Protein AF-A0A7X7E479-F1 (afdb_monomer_lite)

Structure (mmCIF, N/CA/C/O backbone):
data_AF-A0A7X7E479-F1
#
_entry.id   AF-A0A7X7E479-F1
#
loop_
_atom_site.group_PDB
_atom_site.id
_atom_site.type_symbol
_atom_site.label_atom_id
_atom_site.label_alt_id
_atom_site.label_comp_id
_atom_site.label_asym_id
_atom_site.label_entity_id
_atom_site.label_seq_id
_atom_site.pdbx_PDB_ins_code
_atom_site.Cartn_x
_atom_site.Cartn_y
_atom_site.Cartn_z
_atom_site.occupancy
_atom_site.B_iso_or_equiv
_atom_site.auth_seq_id
_atom_site.auth_comp_id
_atom_site.auth_asym_id
_atom_site.auth_atom_id
_atom_site.pdbx_PDB_model_num
ATOM 1 N N . MET A 1 1 ? 10.229 -23.971 -15.041 1.00 45.34 1 MET A N 1
ATOM 2 C CA . MET A 1 1 ? 11.076 -22.925 -14.431 1.00 45.34 1 MET A CA 1
ATOM 3 C C . MET A 1 1 ? 11.369 -23.358 -13.009 1.00 45.34 1 MET A C 1
ATOM 5 O O . MET A 1 1 ? 10.432 -23.577 -12.255 1.00 45.34 1 MET A O 1
ATOM 9 N N . THR A 1 2 ? 12.639 -23.613 -12.709 1.00 46.28 2 THR A N 1
ATOM 10 C CA . THR A 1 2 ? 13.134 -24.001 -11.382 1.00 46.28 2 THR A CA 1
ATOM 11 C C . THR A 1 2 ? 12.864 -22.882 -10.370 1.00 46.28 2 THR A C 1
ATOM 13 O O . THR A 1 2 ? 12.710 -21.726 -10.761 1.00 46.28 2 THR A O 1
ATOM 16 N N . ASN A 1 3 ? 12.774 -23.225 -9.081 1.00 44.91 3 ASN A N 1
ATOM 17 C CA . ASN A 1 3 ? 12.607 -22.303 -7.949 1.00 44.91 3 ASN A CA 1
ATOM 18 C C . ASN A 1 3 ? 13.820 -21.358 -7.793 1.00 44.91 3 ASN A C 1
ATOM 20 O O . ASN A 1 3 ? 14.527 -21.412 -6.790 1.00 44.91 3 ASN A O 1
ATOM 24 N N . ALA A 1 4 ? 14.093 -20.502 -8.777 1.00 57.81 4 ALA A N 1
ATOM 25 C CA . ALA A 1 4 ? 15.003 -19.386 -8.591 1.00 57.81 4 ALA A CA 1
ATOM 26 C C . ALA A 1 4 ? 14.374 -18.465 -7.539 1.00 57.81 4 ALA A C 1
ATOM 28 O O . ALA A 1 4 ? 13.255 -17.973 -7.724 1.00 57.81 4 ALA A O 1
ATOM 29 N N . GLN A 1 5 ? 15.064 -18.280 -6.413 1.00 67.81 5 GLN A N 1
ATOM 30 C CA . GLN A 1 5 ? 14.686 -17.287 -5.417 1.00 67.81 5 GLN A CA 1
ATOM 31 C C . GLN A 1 5 ? 14.570 -15.935 -6.125 1.00 67.81 5 GLN A C 1
ATOM 33 O O . GLN A 1 5 ? 15.536 -15.417 -6.678 1.00 67.81 5 GLN A O 1
ATOM 38 N N . ARG A 1 6 ? 13.358 -15.384 -6.158 1.00 82.00 6 ARG A N 1
ATOM 39 C CA . ARG A 1 6 ? 13.122 -14.029 -6.647 1.00 82.00 6 ARG A CA 1
ATOM 40 C C . ARG A 1 6 ? 13.471 -13.068 -5.524 1.00 82.00 6 ARG A C 1
ATOM 42 O O . ARG A 1 6 ? 12.837 -13.123 -4.472 1.00 82.00 6 ARG A O 1
ATOM 49 N N . PHE A 1 7 ? 14.444 -12.196 -5.753 1.00 93.19 7 PHE A N 1
ATOM 50 C CA . PHE A 1 7 ? 14.692 -11.080 -4.851 1.00 93.19 7 PHE A CA 1
ATOM 51 C C . PHE A 1 7 ? 13.705 -9.942 -5.132 1.00 93.19 7 PHE A C 1
ATOM 53 O O . PHE A 1 7 ? 13.112 -9.847 -6.213 1.00 93.19 7 PHE A O 1
ATOM 60 N N . GLY A 1 8 ? 13.523 -9.086 -4.139 1.00 94.62 8 GLY A N 1
ATOM 61 C CA . GLY A 1 8 ? 12.787 -7.844 -4.273 1.00 94.62 8 GLY A CA 1
ATOM 62 C C . GLY A 1 8 ? 13.303 -6.825 -3.278 1.00 94.62 8 GLY A C 1
ATOM 63 O O . GLY A 1 8 ? 14.003 -7.184 -2.331 1.00 94.62 8 GLY A O 1
ATOM 64 N N . PHE A 1 9 ? 12.974 -5.561 -3.503 1.00 95.81 9 PHE A N 1
ATOM 65 C CA . PHE A 1 9 ? 13.452 -4.479 -2.655 1.00 95.81 9 PHE A CA 1
ATOM 66 C C . PHE A 1 9 ? 12.433 -3.347 -2.541 1.00 95.81 9 PHE A C 1
ATOM 68 O O . PHE A 1 9 ? 11.458 -3.257 -3.293 1.00 95.81 9 PHE A O 1
ATOM 75 N N . PHE A 1 10 ? 12.698 -2.482 -1.570 1.00 95.00 10 PHE A N 1
ATOM 76 C CA . PHE A 1 10 ? 12.153 -1.140 -1.469 1.00 95.00 10 PHE A CA 1
ATOM 77 C C . PHE A 1 10 ? 13.325 -0.153 -1.532 1.00 95.00 10 PHE A C 1
ATOM 79 O O . PHE A 1 10 ? 14.360 -0.391 -0.913 1.00 95.00 10 PHE A O 1
ATOM 86 N N . SER A 1 11 ? 13.157 0.952 -2.255 1.00 93.81 11 SER A N 1
ATOM 87 C CA . SER A 1 11 ? 14.077 2.093 -2.232 1.00 93.81 11 SER A CA 1
ATOM 88 C C . SER A 1 11 ? 13.246 3.368 -2.189 1.00 93.81 11 SER A C 1
ATOM 90 O O . SER A 1 11 ? 12.348 3.559 -3.008 1.00 93.81 11 SER A O 1
ATOM 92 N N . SER A 1 12 ? 13.543 4.267 -1.251 1.00 92.81 12 SER A N 1
ATOM 93 C CA . SER A 1 12 ? 12.830 5.546 -1.131 1.00 92.81 12 SER A CA 1
ATOM 94 C C . SER A 1 12 ? 13.057 6.468 -2.335 1.00 92.81 12 SER A C 1
ATOM 96 O O . SER A 1 12 ? 12.262 7.376 -2.573 1.00 92.81 12 SER A O 1
ATOM 98 N N . LYS A 1 13 ? 14.098 6.219 -3.147 1.00 92.94 13 LYS A N 1
ATOM 99 C CA . LYS A 1 13 ? 14.332 6.942 -4.408 1.00 92.94 13 LYS A CA 1
ATOM 100 C C . LYS A 1 13 ? 13.180 6.762 -5.400 1.00 92.94 13 LYS A C 1
ATOM 102 O O . LYS A 1 13 ? 12.864 7.697 -6.133 1.00 92.94 13 LYS A O 1
ATOM 107 N N . LEU A 1 14 ? 12.502 5.610 -5.353 1.00 93.94 14 LEU A N 1
ATOM 108 C CA . LEU A 1 14 ? 11.370 5.279 -6.224 1.00 93.94 14 LEU A CA 1
ATOM 109 C C . LEU A 1 14 ? 10.202 6.270 -6.098 1.00 93.94 14 LEU A C 1
ATOM 111 O O . LEU A 1 14 ? 9.423 6.412 -7.036 1.00 93.94 14 LEU A O 1
ATOM 115 N N . TRP A 1 15 ? 10.083 6.984 -4.974 1.00 91.94 15 TRP A N 1
ATOM 116 C CA . TRP A 1 15 ? 9.048 8.006 -4.784 1.00 91.94 15 TRP A CA 1
ATOM 117 C C . TRP A 1 15 ? 9.323 9.319 -5.523 1.00 91.94 15 TRP A C 1
ATOM 119 O O . TRP A 1 15 ? 8.399 10.101 -5.721 1.00 91.94 15 TRP A O 1
ATOM 129 N N . LYS A 1 16 ? 10.570 9.583 -5.938 1.00 90.25 16 LYS A N 1
ATOM 130 C CA . LYS A 1 16 ? 10.935 10.824 -6.643 1.00 90.25 16 LYS A CA 1
ATOM 131 C C . LYS A 1 16 ? 10.685 10.713 -8.143 1.00 90.25 16 LYS A C 1
ATOM 133 O O . LYS A 1 16 ? 10.013 11.557 -8.724 1.00 90.25 16 LYS A O 1
ATOM 138 N N . ASN A 1 17 ? 11.248 9.678 -8.762 1.00 93.25 17 ASN A N 1
ATOM 139 C CA . ASN A 1 17 ? 11.070 9.378 -10.177 1.00 93.25 17 ASN A CA 1
ATOM 140 C C . ASN A 1 17 ? 11.137 7.864 -10.373 1.00 93.25 17 ASN A C 1
ATOM 142 O O . ASN A 1 17 ? 12.220 7.293 -10.475 1.00 93.25 17 ASN A O 1
ATOM 146 N N . TYR A 1 18 ? 9.969 7.225 -10.384 1.00 96.38 18 TYR A N 1
ATOM 147 C CA . TYR A 1 18 ? 9.872 5.773 -10.306 1.00 96.38 18 TYR A CA 1
ATOM 148 C C . TYR A 1 18 ? 10.664 5.050 -11.396 1.00 96.38 18 TYR A C 1
ATOM 150 O O . TYR A 1 18 ? 11.470 4.181 -11.084 1.00 96.38 18 TYR A O 1
ATOM 158 N N . GLU A 1 19 ? 10.449 5.410 -12.662 1.00 96.56 19 GLU A N 1
ATOM 159 C CA . GLU A 1 19 ? 11.018 4.673 -13.794 1.00 96.56 19 GLU A CA 1
ATOM 160 C C . GLU A 1 19 ? 12.539 4.840 -13.866 1.00 96.56 19 GLU A C 1
ATOM 162 O O . GLU A 1 19 ? 13.264 3.858 -14.010 1.00 96.56 19 GLU A O 1
ATOM 167 N N . VAL A 1 20 ? 13.026 6.077 -13.699 1.00 97.25 20 VAL A N 1
ATOM 168 C CA . VAL A 1 20 ? 14.465 6.377 -13.722 1.00 97.25 20 VAL A CA 1
ATOM 169 C C . VAL A 1 20 ? 15.165 5.718 -12.540 1.00 97.25 20 VAL A C 1
ATOM 171 O O . VAL A 1 20 ? 16.139 4.999 -12.733 1.00 97.25 20 VAL A O 1
ATOM 174 N N . SER A 1 21 ? 14.642 5.888 -11.323 1.00 97.50 21 SER A N 1
ATOM 175 C CA . SER A 1 21 ? 15.258 5.287 -10.141 1.00 97.50 21 SER A CA 1
ATOM 176 C C . SER A 1 21 ? 15.175 3.763 -10.153 1.00 97.50 21 SER A C 1
ATOM 178 O O . SER A 1 21 ? 16.101 3.116 -9.684 1.00 97.50 21 SER A O 1
ATOM 180 N N . LEU A 1 22 ? 14.118 3.159 -10.705 1.00 97.38 22 LEU A N 1
ATOM 181 C CA . LEU A 1 22 ? 14.066 1.706 -10.863 1.00 97.38 22 LEU A CA 1
ATOM 182 C C . LEU A 1 22 ? 15.147 1.213 -11.832 1.00 97.38 22 LEU A C 1
ATOM 184 O O . LEU A 1 22 ? 15.801 0.218 -11.535 1.00 97.38 22 LEU A O 1
ATOM 188 N N . ALA A 1 23 ? 15.355 1.903 -12.956 1.00 97.19 23 ALA A N 1
ATOM 189 C CA . ALA A 1 23 ? 16.412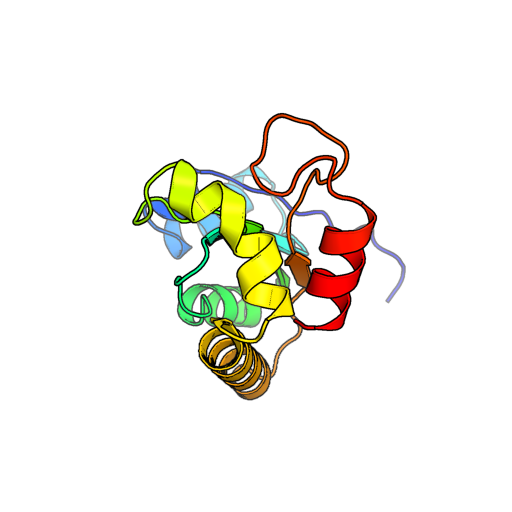 1.558 -13.903 1.00 97.19 23 ALA A CA 1
ATOM 190 C C . ALA A 1 23 ? 17.810 1.666 -13.268 1.00 97.19 23 ALA A C 1
ATOM 192 O O . ALA A 1 23 ? 18.615 0.751 -13.419 1.00 97.19 23 ALA A O 1
ATOM 193 N N . GLU A 1 24 ? 18.069 2.731 -12.505 1.00 97.12 24 GLU A N 1
ATOM 194 C CA . GLU A 1 24 ? 19.320 2.913 -11.755 1.00 97.12 24 GLU A CA 1
ATOM 195 C C . GLU A 1 24 ? 19.537 1.807 -10.712 1.00 97.12 24 GLU A C 1
ATOM 197 O O . GLU A 1 24 ? 20.629 1.258 -10.607 1.00 97.12 24 GLU A O 1
ATOM 202 N N . GLU A 1 25 ? 18.507 1.443 -9.942 1.00 96.50 25 GLU A N 1
ATOM 203 C CA . GLU A 1 25 ? 18.624 0.365 -8.951 1.00 96.50 25 GLU A CA 1
ATOM 204 C C . GLU A 1 25 ? 18.837 -1.001 -9.636 1.00 96.50 25 GLU A C 1
ATOM 206 O O . GLU A 1 25 ? 19.630 -1.806 -9.155 1.00 96.50 25 GLU A O 1
ATOM 211 N N . ILE A 1 26 ? 18.193 -1.266 -10.782 1.00 96.06 26 ILE A N 1
ATOM 212 C CA . ILE A 1 26 ? 18.430 -2.487 -11.575 1.00 96.06 26 ILE A CA 1
ATOM 213 C C . ILE A 1 26 ? 19.886 -2.566 -12.050 1.00 96.06 26 ILE A C 1
ATOM 215 O O . ILE A 1 26 ? 20.471 -3.648 -11.989 1.00 96.06 26 ILE A O 1
ATOM 219 N N . ASP A 1 27 ? 20.467 -1.448 -12.492 1.00 96.94 27 ASP A N 1
ATOM 220 C CA . ASP A 1 27 ? 21.877 -1.370 -12.891 1.00 96.94 27 ASP A CA 1
ATOM 221 C C . ASP A 1 27 ? 22.807 -1.682 -11.709 1.00 96.94 27 ASP A C 1
ATOM 223 O O . ASP A 1 27 ? 23.677 -2.545 -11.811 1.00 96.94 27 ASP A O 1
ATOM 227 N N . VAL A 1 28 ? 22.538 -1.089 -10.539 1.00 95.69 28 VAL A N 1
ATOM 228 C CA . VAL A 1 28 ? 23.292 -1.351 -9.299 1.00 95.69 28 VAL A CA 1
ATOM 229 C C . VAL A 1 28 ? 23.209 -2.819 -8.871 1.00 95.69 28 VAL A C 1
ATOM 231 O O . VAL A 1 28 ? 24.218 -3.400 -8.469 1.00 95.69 28 VAL A O 1
ATOM 234 N N . PHE A 1 29 ? 22.028 -3.440 -8.943 1.00 93.81 29 PHE A N 1
ATOM 235 C CA . PHE A 1 29 ? 21.861 -4.856 -8.599 1.00 93.81 29 PHE A CA 1
ATOM 236 C C . PHE A 1 29 ? 22.388 -5.810 -9.679 1.00 93.81 29 PHE A C 1
ATOM 238 O O . PHE A 1 29 ? 22.573 -6.996 -9.399 1.00 93.81 29 PHE A O 1
ATOM 245 N N . GLY A 1 30 ? 22.593 -5.332 -10.909 1.00 95.31 30 GLY A N 1
ATOM 246 C CA . GLY A 1 30 ? 22.972 -6.152 -12.060 1.00 95.31 30 GLY A CA 1
ATOM 247 C C . GLY A 1 30 ? 21.910 -7.183 -12.469 1.00 95.31 30 GLY A C 1
ATOM 248 O O . GLY A 1 30 ? 22.222 -8.139 -13.180 1.00 95.31 30 GLY A O 1
ATOM 249 N N . ALA A 1 31 ? 20.666 -7.036 -11.998 1.00 93.31 31 ALA A N 1
ATOM 250 C CA . ALA A 1 31 ? 19.576 -7.972 -12.256 1.00 93.31 31 ALA A CA 1
ATOM 251 C C . ALA A 1 31 ? 18.198 -7.313 -12.099 1.00 93.31 31 ALA A C 1
ATOM 253 O O . ALA A 1 31 ? 17.982 -6.462 -11.237 1.00 93.31 31 ALA A O 1
ATOM 254 N N . THR A 1 32 ? 17.223 -7.765 -12.892 1.00 95.50 32 THR A N 1
ATOM 255 C CA . THR A 1 32 ? 15.820 -7.365 -12.724 1.00 95.50 32 THR A CA 1
ATOM 256 C C . THR A 1 32 ? 15.209 -8.082 -11.510 1.00 95.50 32 THR A C 1
ATOM 258 O O . THR A 1 32 ? 15.242 -9.317 -11.461 1.00 95.50 32 THR A O 1
ATOM 261 N N . PRO A 1 33 ? 14.630 -7.357 -10.532 1.00 96.00 33 PRO A N 1
ATOM 262 C CA . PRO A 1 33 ? 13.997 -7.972 -9.369 1.00 96.00 33 PRO A CA 1
ATOM 263 C C . PRO A 1 33 ? 12.737 -8.744 -9.764 1.00 96.00 33 PRO A C 1
ATOM 265 O O . PRO A 1 33 ? 12.051 -8.416 -10.726 1.00 96.00 33 PRO A O 1
ATOM 268 N N . GLY A 1 34 ? 12.363 -9.745 -8.969 1.00 96.44 34 GLY A N 1
ATOM 269 C CA . GLY A 1 34 ? 11.057 -10.389 -9.125 1.00 96.44 34 GLY A CA 1
ATOM 270 C C . GLY A 1 34 ? 9.917 -9.576 -8.509 1.00 96.44 34 GLY A C 1
ATOM 271 O O . GLY A 1 34 ? 8.772 -9.707 -8.944 1.00 96.44 34 GLY A O 1
ATOM 272 N N . TYR A 1 35 ? 10.225 -8.752 -7.503 1.00 96.62 35 TYR A N 1
ATOM 273 C CA . TYR A 1 35 ? 9.247 -7.973 -6.747 1.00 96.62 35 TYR A CA 1
ATOM 274 C C . TYR A 1 35 ? 9.738 -6.552 -6.465 1.00 96.62 35 TYR A C 1
ATOM 276 O O . TYR A 1 35 ? 10.898 -6.361 -6.105 1.00 96.62 35 TYR A O 1
ATOM 284 N N . ILE A 1 36 ? 8.832 -5.578 -6.519 1.00 97.50 36 ILE A N 1
ATOM 285 C CA . ILE A 1 36 ? 9.052 -4.237 -5.963 1.00 97.50 36 ILE A CA 1
ATOM 286 C C . ILE A 1 36 ? 8.022 -3.972 -4.877 1.00 97.50 36 ILE A C 1
ATOM 288 O O . ILE A 1 36 ? 6.823 -4.157 -5.090 1.00 97.50 36 ILE A O 1
ATOM 292 N N . LEU A 1 37 ? 8.497 -3.530 -3.715 1.00 97.50 37 LEU A N 1
ATOM 293 C CA . LEU A 1 37 ? 7.645 -3.084 -2.623 1.00 97.50 37 LEU A CA 1
ATOM 294 C C . LEU A 1 37 ? 7.241 -1.629 -2.859 1.00 97.50 37 LEU A C 1
ATOM 296 O O . LEU A 1 37 ? 8.088 -0.753 -3.019 1.00 97.50 37 LEU A O 1
ATOM 300 N N . TRP A 1 38 ? 5.938 -1.375 -2.831 1.00 97.56 38 TRP A N 1
ATOM 301 C CA . TRP A 1 38 ? 5.353 -0.042 -2.897 1.00 97.56 38 TRP A CA 1
ATOM 302 C C . TRP A 1 38 ? 4.506 0.196 -1.653 1.00 97.56 38 TRP A C 1
ATOM 304 O O . TRP A 1 38 ? 3.745 -0.689 -1.266 1.00 97.56 38 TRP A O 1
ATOM 314 N N . TYR A 1 39 ? 4.647 1.356 -1.021 1.00 96.50 39 TYR A N 1
ATOM 315 C CA . TYR A 1 39 ? 3.870 1.735 0.158 1.00 96.50 39 TYR A CA 1
ATOM 316 C C . TYR A 1 39 ? 2.801 2.740 -0.240 1.00 96.50 39 TYR A C 1
ATOM 318 O O . TYR A 1 39 ? 3.066 3.646 -1.029 1.00 96.50 39 TYR A O 1
ATOM 326 N N . LEU A 1 40 ? 1.610 2.548 0.307 1.00 95.88 40 LEU A N 1
ATOM 327 C CA . LEU A 1 40 ? 0.483 3.455 0.175 1.00 95.88 40 LEU A CA 1
ATOM 328 C C . LEU A 1 40 ? -0.296 3.477 1.487 1.00 95.88 40 LEU A C 1
ATOM 330 O O . LEU A 1 40 ? -0.175 2.557 2.298 1.00 95.88 40 LEU A O 1
ATOM 334 N N . GLN A 1 41 ? -1.081 4.521 1.683 1.00 97.00 41 GLN A N 1
ATOM 335 C CA . GLN A 1 41 ? -1.896 4.746 2.874 1.00 97.00 41 GLN A CA 1
ATOM 336 C C . GLN A 1 41 ? -3.388 4.607 2.570 1.00 97.00 41 GLN A C 1
ATOM 338 O O . GLN A 1 41 ? -3.800 4.533 1.408 1.00 97.00 41 GLN A O 1
ATOM 343 N N . MET A 1 42 ? -4.230 4.558 3.605 1.00 96.50 42 MET A N 1
ATOM 344 C CA . MET A 1 42 ? -5.679 4.575 3.392 1.00 96.50 42 MET A CA 1
ATOM 345 C C . MET A 1 42 ? -6.096 5.848 2.651 1.00 96.50 42 MET A C 1
ATOM 347 O O . MET A 1 42 ? -5.694 6.959 3.005 1.00 96.50 42 MET A O 1
ATOM 351 N N . GLY A 1 43 ? -6.917 5.663 1.618 1.00 95.19 43 GLY A N 1
ATOM 352 C CA . GLY A 1 43 ? -7.347 6.727 0.711 1.00 95.19 43 GLY A CA 1
ATOM 353 C C . GLY A 1 43 ? -6.504 6.861 -0.561 1.00 95.19 43 GLY A C 1
ATOM 354 O O . GLY A 1 43 ? -6.998 7.444 -1.523 1.00 95.19 43 GLY A O 1
ATOM 355 N N . ASP A 1 44 ? -5.302 6.278 -0.623 1.00 96.75 44 ASP A N 1
ATOM 356 C CA . ASP A 1 44 ? -4.511 6.265 -1.858 1.00 96.75 44 ASP A CA 1
ATOM 357 C C . ASP A 1 44 ? -5.122 5.321 -2.897 1.00 96.75 44 ASP A C 1
ATOM 359 O O . ASP A 1 44 ? -5.486 4.179 -2.599 1.00 96.75 44 ASP A O 1
ATOM 363 N N . ASP A 1 45 ? -5.170 5.772 -4.147 1.00 96.00 45 ASP A N 1
ATOM 364 C CA . ASP A 1 45 ? -5.616 4.946 -5.264 1.00 96.00 45 ASP A CA 1
ATOM 365 C C . ASP A 1 45 ? -4.669 3.767 -5.534 1.00 96.00 45 ASP A C 1
ATOM 367 O O . ASP A 1 45 ? -3.478 3.793 -5.210 1.00 96.00 45 ASP A O 1
ATOM 371 N N . PHE A 1 46 ? -5.190 2.732 -6.204 1.00 97.69 46 PHE A N 1
ATOM 372 C CA . PHE A 1 46 ? -4.354 1.651 -6.716 1.00 97.69 46 PHE A CA 1
ATOM 373 C C . PHE A 1 46 ? -3.203 2.237 -7.557 1.00 97.69 46 PHE A C 1
ATOM 375 O O . PHE A 1 46 ? -3.469 3.057 -8.447 1.00 97.69 46 PHE A O 1
ATOM 382 N N . PRO A 1 47 ? -1.936 1.829 -7.335 1.00 97.25 47 PRO A N 1
ATOM 383 C CA . PRO A 1 47 ? -0.771 2.445 -7.969 1.00 97.25 47 PRO A CA 1
ATOM 384 C C . PRO A 1 47 ? -0.623 1.972 -9.427 1.00 97.25 47 PRO A C 1
ATOM 386 O O . PRO A 1 47 ? 0.330 1.282 -9.788 1.00 97.25 47 PRO A O 1
ATOM 389 N N . LEU A 1 48 ? -1.587 2.335 -10.280 1.00 97.00 48 LEU A N 1
ATOM 390 C CA . LEU A 1 48 ? -1.761 1.789 -11.626 1.00 97.00 48 LEU A CA 1
ATOM 391 C C . LEU A 1 48 ? -0.523 1.999 -12.496 1.00 97.00 48 LEU A C 1
ATOM 393 O O . LEU A 1 48 ? -0.011 1.037 -13.054 1.00 97.00 48 LEU A O 1
ATOM 397 N N . LYS A 1 49 ? 0.012 3.225 -12.540 1.00 96.00 49 LYS A N 1
ATOM 398 C CA . LYS A 1 49 ? 1.208 3.549 -13.337 1.00 96.00 49 LYS A CA 1
ATOM 399 C C . LYS A 1 49 ? 2.422 2.711 -12.921 1.00 96.00 49 LYS A C 1
ATOM 401 O O . LYS A 1 49 ? 3.157 2.218 -13.769 1.00 96.00 49 LYS A O 1
ATOM 406 N N . ILE A 1 50 ? 2.592 2.507 -11.614 1.00 97.25 50 ILE A N 1
ATOM 407 C CA . ILE A 1 50 ? 3.670 1.698 -11.032 1.00 97.25 50 ILE A CA 1
ATOM 408 C C . ILE A 1 50 ? 3.500 0.227 -11.424 1.00 97.25 50 ILE A C 1
ATOM 410 O O . ILE A 1 50 ? 4.437 -0.411 -11.899 1.00 97.25 50 ILE A O 1
ATOM 414 N N . ALA A 1 51 ? 2.288 -0.313 -11.268 1.00 97.69 51 ALA A N 1
ATOM 415 C CA . ALA A 1 51 ? 1.970 -1.693 -11.620 1.00 97.69 51 ALA A CA 1
ATOM 416 C C . ALA A 1 51 ? 2.090 -1.962 -13.131 1.00 97.69 51 ALA A C 1
ATOM 418 O O . ALA A 1 51 ? 2.605 -3.005 -13.530 1.00 97.69 51 ALA A O 1
ATOM 419 N N . GLU A 1 52 ? 1.670 -1.019 -13.975 1.00 97.56 52 GLU A N 1
ATOM 420 C CA . GLU A 1 52 ? 1.829 -1.096 -15.428 1.00 97.56 52 GLU A CA 1
ATOM 421 C C . GLU A 1 52 ? 3.297 -1.076 -15.845 1.00 97.56 52 GLU A C 1
ATOM 423 O O . GLU A 1 52 ? 3.701 -1.880 -16.686 1.00 97.56 52 GLU A O 1
ATOM 428 N N . HIS A 1 53 ? 4.105 -0.196 -15.249 1.00 97.88 53 HIS A N 1
ATOM 429 C CA . HIS A 1 53 ? 5.538 -0.156 -15.515 1.00 97.88 53 HIS A CA 1
ATOM 430 C C . HIS A 1 53 ? 6.208 -1.478 -15.116 1.00 97.88 53 HIS A C 1
ATOM 432 O O . HIS A 1 53 ? 6.892 -2.103 -15.925 1.00 97.88 53 HIS A O 1
ATOM 438 N N . ASN A 1 54 ? 5.923 -1.973 -13.909 1.00 97.88 54 ASN A N 1
ATOM 439 C CA . ASN A 1 54 ? 6.455 -3.244 -13.417 1.00 97.88 54 ASN A CA 1
ATOM 440 C C . ASN A 1 54 ? 6.056 -4.432 -14.296 1.00 97.88 54 ASN A C 1
ATOM 442 O O . ASN A 1 54 ? 6.899 -5.274 -14.610 1.00 97.88 54 ASN A O 1
ATOM 446 N N . LYS A 1 55 ? 4.805 -4.471 -14.772 1.00 97.50 55 LYS A N 1
ATOM 447 C CA . LYS A 1 55 ? 4.337 -5.494 -15.718 1.00 97.50 55 LYS A CA 1
ATOM 448 C C . LYS A 1 55 ? 5.167 -5.530 -16.996 1.00 97.50 55 LYS A C 1
ATOM 450 O O . LYS A 1 55 ? 5.491 -6.625 -17.449 1.00 97.50 55 LYS A O 1
ATOM 455 N N . LYS A 1 56 ? 5.529 -4.374 -17.570 1.00 97.56 56 LYS A N 1
ATOM 456 C CA . LYS A 1 56 ? 6.359 -4.313 -18.792 1.00 97.56 56 LYS A CA 1
ATOM 457 C C . LYS A 1 56 ? 7.732 -4.964 -18.594 1.00 97.56 56 LYS A C 1
ATOM 459 O O . LYS A 1 56 ? 8.301 -5.466 -19.555 1.00 97.56 56 LYS A O 1
ATOM 464 N N . LEU A 1 57 ? 8.225 -4.989 -17.357 1.00 96.81 57 LEU A N 1
ATOM 465 C CA . LEU A 1 57 ? 9.509 -5.574 -16.967 1.00 96.81 57 LEU A CA 1
ATOM 466 C C . LEU A 1 57 ? 9.382 -6.990 -16.372 1.00 96.81 57 LEU A C 1
ATOM 468 O O . LEU A 1 57 ? 10.380 -7.578 -15.968 1.00 96.81 57 LEU A O 1
ATOM 472 N N . GLY A 1 58 ? 8.169 -7.549 -16.282 1.00 96.69 58 GLY A N 1
ATOM 473 C CA . GLY A 1 58 ? 7.933 -8.852 -15.650 1.00 96.69 58 GLY A CA 1
ATOM 474 C C . GLY A 1 58 ? 8.066 -8.855 -14.118 1.00 96.69 58 GLY A C 1
ATOM 475 O O . GLY A 1 58 ? 8.135 -9.926 -13.513 1.00 96.69 58 GLY A O 1
ATOM 476 N N . ILE A 1 59 ? 8.063 -7.681 -13.481 1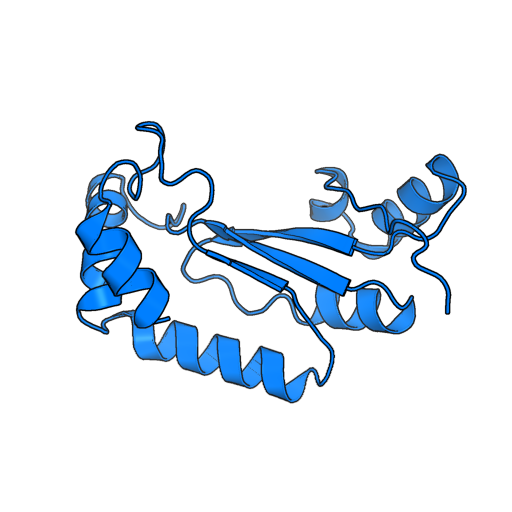.00 97.19 59 ILE A N 1
ATOM 477 C CA . ILE A 1 59 ? 8.190 -7.491 -12.029 1.00 97.19 59 ILE A CA 1
ATOM 478 C C . ILE A 1 59 ? 6.794 -7.487 -11.395 1.00 97.19 59 ILE A C 1
ATOM 480 O O . ILE A 1 59 ? 5.887 -6.828 -11.897 1.00 97.19 59 ILE A O 1
ATOM 484 N N . TYR A 1 60 ? 6.591 -8.185 -10.276 1.00 97.44 60 TYR A N 1
ATOM 485 C CA . TYR A 1 60 ? 5.343 -8.098 -9.509 1.00 97.44 60 TYR A CA 1
ATOM 486 C C . TYR A 1 60 ? 5.384 -6.952 -8.489 1.00 97.44 60 TYR A C 1
ATOM 488 O O . TYR A 1 60 ? 6.364 -6.784 -7.764 1.00 97.44 60 TYR A O 1
ATOM 496 N N . THR A 1 61 ? 4.290 -6.202 -8.365 1.00 98.06 61 THR A N 1
ATOM 497 C CA . THR A 1 61 ? 4.161 -5.167 -7.328 1.00 98.06 61 THR A CA 1
ATOM 498 C C . THR A 1 61 ? 3.664 -5.782 -6.020 1.00 98.06 61 THR A C 1
ATOM 500 O O . THR A 1 61 ? 2.615 -6.430 -5.991 1.00 98.06 61 THR A O 1
ATOM 503 N N . VAL A 1 62 ? 4.401 -5.559 -4.932 1.00 98.00 62 VAL A N 1
ATOM 504 C CA . VAL A 1 62 ? 3.993 -5.863 -3.556 1.00 98.00 62 VAL A CA 1
ATOM 505 C C . VAL A 1 62 ? 3.492 -4.571 -2.921 1.00 98.00 62 VAL A C 1
ATOM 507 O O . VAL A 1 62 ? 4.270 -3.677 -2.600 1.00 98.00 62 VAL A O 1
ATOM 510 N N . ILE A 1 63 ? 2.182 -4.469 -2.762 1.00 97.75 63 ILE A N 1
ATOM 511 C CA . ILE A 1 63 ? 1.496 -3.331 -2.165 1.00 97.75 63 ILE A CA 1
ATOM 512 C C . ILE A 1 63 ? 1.525 -3.490 -0.648 1.00 97.75 63 ILE A C 1
ATOM 514 O O . ILE A 1 63 ? 0.961 -4.435 -0.100 1.00 97.75 63 ILE A O 1
ATOM 518 N N . ASN A 1 64 ? 2.172 -2.551 0.025 1.00 97.56 64 ASN A N 1
ATOM 519 C CA . ASN A 1 64 ? 2.215 -2.421 1.471 1.00 97.56 64 ASN A CA 1
ATOM 520 C C . ASN A 1 64 ? 1.179 -1.374 1.860 1.00 97.56 64 ASN A C 1
ATOM 522 O O . ASN A 1 64 ? 1.430 -0.178 1.724 1.00 97.56 64 ASN A O 1
ATOM 526 N N . GLN A 1 65 ? 0.010 -1.837 2.291 1.00 97.25 65 GLN A N 1
ATOM 527 C CA . GLN A 1 65 ? -1.051 -0.953 2.748 1.00 97.25 65 GLN A CA 1
ATOM 528 C C . GLN A 1 65 ? -0.784 -0.580 4.202 1.00 97.25 65 GLN A C 1
ATOM 530 O O . GLN A 1 65 ? -0.942 -1.403 5.110 1.00 97.25 65 GLN A O 1
ATOM 535 N N . ASP A 1 66 ? -0.415 0.676 4.396 1.00 97.12 66 ASP A N 1
ATOM 536 C CA . ASP A 1 66 ? -0.538 1.368 5.665 1.00 97.12 66 ASP A CA 1
ATOM 537 C C . ASP A 1 66 ? -2.031 1.649 5.917 1.00 97.12 66 ASP A C 1
ATOM 539 O O . ASP A 1 66 ? -2.745 2.144 5.038 1.00 97.12 66 ASP A O 1
ATOM 543 N N . ILE A 1 67 ? -2.532 1.248 7.089 1.00 97.31 67 ILE A N 1
ATOM 544 C CA . ILE A 1 67 ? -3.934 1.484 7.455 1.00 97.31 67 ILE A CA 1
ATOM 545 C C . ILE A 1 67 ? -4.122 2.934 7.902 1.00 97.31 67 ILE A C 1
ATOM 547 O O . ILE A 1 67 ? -5.232 3.444 7.801 1.00 97.31 67 ILE A O 1
ATOM 551 N N . LYS A 1 68 ? -3.074 3.624 8.367 1.00 97.25 68 LYS A N 1
ATOM 552 C CA . LYS A 1 68 ? -3.186 5.051 8.671 1.00 97.25 68 LYS A CA 1
ATOM 553 C C . LYS A 1 68 ? -3.274 5.858 7.380 1.00 97.25 68 LYS A C 1
ATOM 555 O O . LYS A 1 68 ? -2.925 5.382 6.302 1.00 97.25 68 LYS A O 1
ATOM 560 N N . SER A 1 69 ? -3.698 7.103 7.520 1.00 96.88 69 SER A N 1
ATOM 561 C CA . SER A 1 69 ? -3.577 8.140 6.506 1.00 96.88 69 SER A CA 1
ATOM 562 C C . SER A 1 69 ? -3.003 9.398 7.143 1.00 96.88 69 SER A C 1
ATOM 564 O O . SER A 1 69 ? -3.451 9.823 8.210 1.00 96.88 69 SER A O 1
ATOM 566 N N . ASP A 1 70 ? -2.042 10.022 6.474 1.00 96.19 70 ASP A N 1
ATOM 567 C CA . ASP A 1 70 ? -1.440 11.294 6.877 1.00 96.19 70 ASP A CA 1
ATOM 568 C C . ASP A 1 70 ? -2.427 12.467 6.719 1.00 96.19 70 ASP A C 1
ATOM 570 O O . ASP A 1 70 ? -2.201 13.552 7.248 1.00 96.19 70 ASP A O 1
ATOM 574 N N . GLN A 1 71 ? -3.551 12.243 6.027 1.00 95.94 71 GLN A N 1
ATOM 575 C CA . GLN A 1 71 ? -4.666 13.191 5.925 1.00 95.94 71 GLN A CA 1
ATOM 576 C C . GLN A 1 71 ? -5.600 13.154 7.146 1.00 95.94 71 GLN A C 1
ATOM 578 O O . GLN A 1 71 ? -6.536 13.949 7.235 1.00 95.94 71 GLN A O 1
ATOM 583 N N . LEU A 1 72 ? -5.385 12.218 8.074 1.00 96.50 72 LEU A N 1
ATOM 584 C CA . LEU A 1 72 ? -6.226 12.011 9.246 1.00 96.50 72 LEU A CA 1
ATOM 585 C C . LEU A 1 72 ? -5.471 12.350 10.531 1.00 96.50 72 LEU A C 1
ATOM 587 O O . LEU A 1 72 ? -4.274 12.106 10.673 1.00 96.50 72 LEU A O 1
ATOM 591 N N . SER A 1 73 ? -6.199 12.887 11.507 1.00 97.94 73 SER A N 1
ATOM 592 C CA . SER A 1 73 ? -5.668 13.091 12.856 1.00 97.94 73 SER A CA 1
ATOM 593 C C . SER A 1 73 ? -5.316 11.757 13.538 1.00 97.94 73 SER A C 1
ATOM 595 O O . SER A 1 73 ? -5.841 10.703 13.161 1.00 97.94 73 SER A O 1
ATOM 597 N N . PRO A 1 74 ? -4.477 11.769 14.593 1.00 97.44 74 PRO A N 1
ATOM 598 C CA . PRO A 1 74 ? -4.149 10.555 15.341 1.00 97.44 74 PRO A CA 1
ATOM 599 C C . PRO A 1 74 ? -5.380 9.798 15.859 1.00 97.44 74 PRO A C 1
ATOM 601 O O . PRO A 1 74 ? -5.457 8.581 15.723 1.00 97.44 74 PRO A O 1
ATOM 604 N N . SER A 1 75 ? -6.384 10.505 16.388 1.00 97.56 75 SER A N 1
ATOM 605 C CA . SER A 1 75 ? -7.610 9.882 16.905 1.00 97.56 75 SER A CA 1
ATOM 606 C C . SER A 1 75 ? -8.481 9.268 15.807 1.00 97.56 75 SER A C 1
ATOM 608 O O . SER A 1 75 ? -9.114 8.241 16.040 1.00 97.56 75 SER A O 1
ATOM 610 N N . GLN A 1 76 ? -8.496 9.858 14.607 1.00 97.62 76 GLN A N 1
ATOM 611 C CA . GLN A 1 76 ? -9.150 9.256 13.444 1.00 97.62 76 GLN A CA 1
ATOM 612 C C . GLN A 1 76 ? -8.413 7.985 13.005 1.00 97.62 76 GLN A C 1
ATOM 614 O O . GLN A 1 76 ? -9.049 6.958 12.782 1.00 97.62 76 GLN A O 1
ATOM 619 N N . ASN A 1 77 ? -7.079 8.015 12.957 1.00 98.00 77 ASN A N 1
ATOM 620 C CA . ASN A 1 77 ? -6.270 6.845 12.610 1.00 98.00 77 ASN A CA 1
ATOM 621 C C . ASN A 1 77 ? -6.455 5.671 13.594 1.00 98.00 77 ASN A C 1
ATOM 623 O O . ASN A 1 77 ? -6.509 4.521 13.163 1.00 98.00 77 ASN A O 1
ATOM 627 N N . GLU A 1 78 ? -6.639 5.938 14.892 1.00 97.25 78 GLU A N 1
ATOM 628 C CA . GLU A 1 78 ? -6.907 4.906 15.912 1.00 97.25 78 GLU A CA 1
ATOM 629 C C . GLU A 1 78 ? -8.199 4.112 15.690 1.00 97.25 78 GLU A C 1
ATOM 631 O O . GLU A 1 78 ? -8.306 2.956 16.118 1.00 97.25 78 GLU A O 1
ATOM 636 N N . VAL A 1 79 ? -9.196 4.711 15.033 1.00 97.62 79 VAL A N 1
ATOM 637 C CA . VAL A 1 79 ? -10.489 4.059 14.797 1.00 97.62 79 VAL A CA 1
ATOM 638 C C . VAL A 1 79 ? -10.603 3.420 13.415 1.00 97.62 79 VAL A C 1
ATOM 640 O O . VAL A 1 79 ? -11.508 2.611 13.224 1.00 97.62 79 VAL A O 1
ATOM 643 N N . LEU A 1 80 ? -9.678 3.679 12.482 1.00 97.44 80 LEU A N 1
ATOM 644 C CA . LEU A 1 80 ? -9.769 3.188 11.097 1.00 97.44 80 LEU A CA 1
ATOM 645 C C . LEU A 1 80 ? -9.946 1.676 10.992 1.00 97.44 80 LEU A C 1
ATOM 647 O O . LEU A 1 80 ? -10.787 1.208 10.232 1.00 97.44 80 LEU A O 1
ATOM 651 N N . LEU A 1 81 ? -9.218 0.892 11.791 1.00 97.69 81 LEU A N 1
ATOM 652 C CA . LEU A 1 81 ? -9.351 -0.567 11.760 1.00 97.69 81 LEU A CA 1
ATOM 653 C C . LEU A 1 81 ? -10.778 -1.024 12.115 1.00 97.69 81 LEU A C 1
ATOM 655 O O . LEU A 1 81 ? -11.275 -2.001 11.560 1.00 97.69 81 LEU A O 1
ATOM 659 N N . LYS A 1 82 ? -11.451 -0.302 13.020 1.00 98.31 82 LYS A N 1
ATOM 660 C CA . LYS A 1 82 ? -12.859 -0.533 13.359 1.00 98.31 82 LYS A CA 1
ATOM 661 C C . LYS A 1 82 ? -13.775 -0.077 12.226 1.00 98.31 82 LYS A C 1
ATOM 663 O O . LYS A 1 82 ? -14.690 -0.807 11.870 1.00 98.31 82 LYS A O 1
ATOM 668 N N . GLU A 1 83 ? -13.509 1.082 11.635 1.00 98.44 83 GLU A N 1
ATOM 669 C CA . GLU A 1 83 ? -14.293 1.609 10.514 1.00 98.44 83 GLU A CA 1
ATOM 670 C C . GLU A 1 83 ? -14.262 0.710 9.275 1.00 98.44 83 GLU A C 1
ATOM 672 O O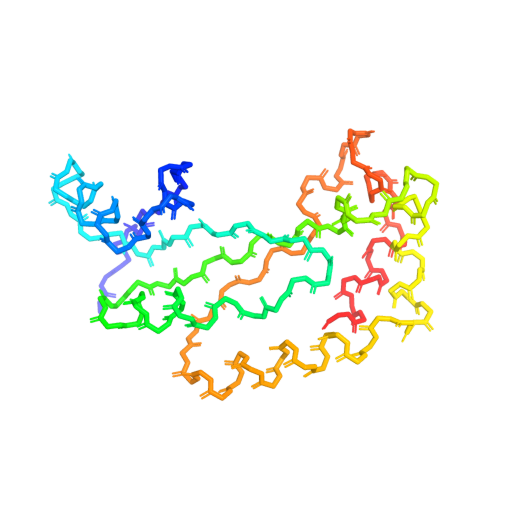 . GLU A 1 83 ? -15.270 0.596 8.579 1.00 98.44 83 GLU A O 1
ATOM 677 N N . ILE A 1 84 ? -13.130 0.048 9.018 1.00 98.44 84 ILE A N 1
ATOM 678 C CA . ILE A 1 84 ? -12.999 -0.964 7.965 1.00 98.44 84 ILE A CA 1
ATOM 679 C C . ILE A 1 84 ? -13.960 -2.126 8.234 1.00 98.44 84 ILE A C 1
ATOM 681 O O . ILE A 1 84 ? -14.714 -2.500 7.346 1.00 98.44 84 ILE A O 1
ATOM 685 N N . VAL A 1 85 ? -13.999 -2.648 9.464 1.00 98.62 85 VAL A N 1
ATOM 686 C CA . VAL A 1 85 ? -14.927 -3.729 9.853 1.00 98.62 85 VAL A CA 1
ATOM 687 C C . VAL A 1 85 ? -16.393 -3.287 9.787 1.00 98.62 85 VAL A C 1
ATOM 689 O O . VAL A 1 85 ? -17.268 -4.092 9.487 1.00 98.62 85 VAL A O 1
ATOM 692 N N . GLU A 1 86 ? -16.673 -2.011 10.051 1.00 98.62 86 GLU A N 1
ATOM 693 C CA . GLU A 1 86 ? -18.011 -1.416 9.919 1.00 98.62 86 GLU A CA 1
ATOM 694 C C . GLU A 1 86 ? -18.411 -1.139 8.456 1.00 98.62 86 GLU A C 1
ATOM 696 O O . GLU A 1 86 ? -19.522 -0.674 8.207 1.00 98.62 86 GLU A O 1
ATOM 701 N N . GLY A 1 87 ? -17.526 -1.403 7.490 1.00 98.44 87 GLY A N 1
ATOM 702 C CA . GLY A 1 87 ? -17.782 -1.240 6.060 1.00 98.44 87 GLY A CA 1
ATOM 703 C C . GLY A 1 87 ? -17.723 0.201 5.548 1.00 98.44 87 GLY A C 1
ATOM 704 O O . GLY A 1 87 ? -18.057 0.471 4.395 1.00 98.44 87 GLY A O 1
ATOM 705 N N . LYS A 1 88 ? -17.260 1.155 6.365 1.00 98.50 88 LYS A N 1
ATOM 706 C CA . LYS A 1 88 ? -17.176 2.575 5.969 1.00 98.50 88 LYS A CA 1
ATOM 707 C C . LYS A 1 88 ? -16.183 2.823 4.832 1.00 98.50 88 LYS A C 1
ATOM 709 O O . LYS A 1 88 ? -16.298 3.815 4.120 1.00 98.50 88 LYS A O 1
ATOM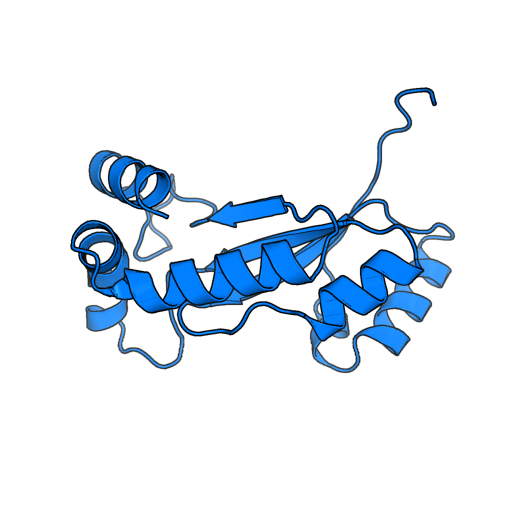 714 N N . TRP A 1 89 ? -15.224 1.915 4.659 1.00 97.81 89 TRP A N 1
ATOM 715 C CA . TRP A 1 89 ? -14.189 1.969 3.625 1.00 97.81 89 TRP A CA 1
ATOM 716 C C . TRP A 1 89 ? -14.443 0.987 2.471 1.00 97.81 89 TRP A C 1
AT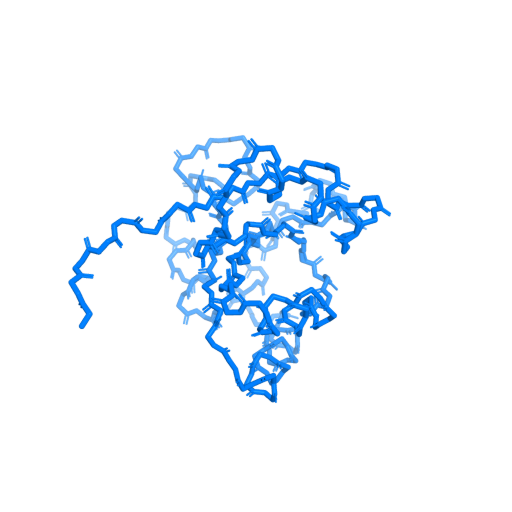OM 718 O O . TRP A 1 89 ? -13.569 0.769 1.635 1.00 97.81 89 TRP A O 1
ATOM 728 N N . ASP A 1 90 ? -15.642 0.409 2.376 1.00 98.62 90 ASP A N 1
ATOM 729 C CA . ASP A 1 90 ? -15.973 -0.560 1.329 1.00 98.62 90 ASP A CA 1
ATOM 730 C C . ASP A 1 90 ? -15.794 -0.002 -0.081 1.00 98.62 90 ASP A C 1
ATOM 732 O O . ASP A 1 90 ? -15.280 -0.686 -0.965 1.00 98.62 90 ASP A O 1
ATOM 736 N N . ASP A 1 91 ? -16.218 1.238 -0.316 1.00 98.44 91 ASP A N 1
ATOM 737 C CA . ASP A 1 91 ? -16.132 1.837 -1.647 1.00 98.44 91 ASP A CA 1
ATOM 738 C C . ASP A 1 91 ? -14.680 2.040 -2.082 1.00 98.44 91 ASP A C 1
ATOM 740 O O . ASP A 1 91 ? -14.359 1.841 -3.259 1.00 98.44 91 ASP A O 1
ATOM 744 N N . TYR A 1 92 ? -13.796 2.327 -1.123 1.00 97.62 92 TYR A N 1
ATOM 745 C CA . TYR A 1 92 ? -12.354 2.355 -1.326 1.00 97.62 92 TYR A CA 1
ATOM 746 C C . TYR A 1 92 ? -11.832 0.976 -1.753 1.00 97.62 92 TYR A C 1
ATOM 748 O O . TYR A 1 92 ? -11.287 0.852 -2.852 1.00 97.62 92 TYR A O 1
ATOM 756 N N . PHE A 1 93 ? -12.071 -0.079 -0.964 1.00 98.00 93 PHE A N 1
ATOM 757 C CA . PHE A 1 93 ? -11.578 -1.427 -1.286 1.00 98.00 93 PHE A CA 1
ATOM 758 C C . PHE A 1 93 ? -12.181 -1.978 -2.578 1.00 98.00 93 PHE A C 1
ATOM 760 O O . PHE A 1 93 ? -11.474 -2.570 -3.392 1.00 98.00 93 PHE A O 1
ATOM 767 N N . ARG A 1 94 ? -13.466 -1.721 -2.846 1.00 98.38 94 ARG A N 1
ATOM 768 C CA . ARG A 1 94 ? -14.113 -2.119 -4.102 1.00 98.38 94 ARG A CA 1
ATOM 769 C C . ARG A 1 94 ? -13.511 -1.395 -5.302 1.00 98.38 94 ARG A C 1
ATOM 771 O O . ARG A 1 94 ? -13.310 -2.024 -6.342 1.00 98.38 94 ARG A O 1
ATOM 778 N N . LYS A 1 95 ? -13.233 -0.088 -5.200 1.00 98.00 95 LYS A N 1
ATOM 779 C CA . LYS A 1 95 ? -12.539 0.664 -6.261 1.00 98.00 95 LYS A CA 1
ATOM 780 C C . LYS A 1 95 ? -11.146 0.083 -6.489 1.00 98.00 95 LYS A C 1
ATOM 782 O O . LYS A 1 95 ? -10.813 -0.236 -7.629 1.00 98.00 95 LYS A O 1
ATOM 787 N N . PHE A 1 96 ? -10.398 -0.127 -5.411 1.00 97.50 96 PHE A N 1
ATOM 788 C CA . PHE A 1 96 ? -9.052 -0.685 -5.438 1.00 97.50 96 PHE A CA 1
ATOM 789 C C . PHE A 1 96 ? -9.018 -2.074 -6.094 1.00 97.50 96 PHE A C 1
ATOM 791 O O . PHE A 1 96 ? -8.244 -2.313 -7.020 1.00 97.50 96 PHE A O 1
ATOM 798 N N . ALA A 1 97 ? -9.920 -2.974 -5.691 1.00 96.69 97 ALA A N 1
ATOM 799 C CA . ALA A 1 97 ? -10.038 -4.324 -6.235 1.00 96.69 97 ALA A CA 1
ATOM 800 C C . ALA A 1 97 ? -10.430 -4.328 -7.721 1.00 96.69 97 ALA A C 1
ATOM 802 O O . ALA A 1 97 ? -9.892 -5.121 -8.495 1.00 96.69 97 ALA A O 1
ATOM 803 N N . ARG A 1 98 ? -11.327 -3.424 -8.151 1.00 98.12 98 ARG A N 1
ATOM 804 C CA . ARG A 1 98 ? -11.657 -3.254 -9.577 1.00 98.12 98 ARG A CA 1
ATOM 805 C C . ARG A 1 98 ? -10.439 -2.812 -10.381 1.00 98.12 98 ARG A C 1
ATOM 807 O O . ARG A 1 98 ? -10.149 -3.431 -11.396 1.00 98.12 98 ARG A O 1
ATOM 814 N N . GLN A 1 99 ? -9.691 -1.818 -9.902 1.00 97.31 99 GLN A N 1
ATOM 815 C CA . GLN A 1 99 ? -8.470 -1.359 -10.572 1.00 97.31 99 GLN A CA 1
ATOM 816 C C . GLN A 1 99 ? -7.417 -2.473 -10.655 1.00 97.31 99 GLN A C 1
ATOM 818 O O . GLN A 1 99 ? -6.852 -2.696 -11.722 1.00 97.31 99 GLN A O 1
ATOM 823 N N . ALA A 1 100 ? -7.205 -3.225 -9.570 1.00 96.12 100 ALA A N 1
ATOM 824 C CA . ALA A 1 100 ? -6.291 -4.367 -9.557 1.00 96.12 100 ALA A CA 1
ATOM 825 C C . ALA A 1 100 ? -6.713 -5.471 -10.545 1.00 96.12 100 ALA A C 1
ATO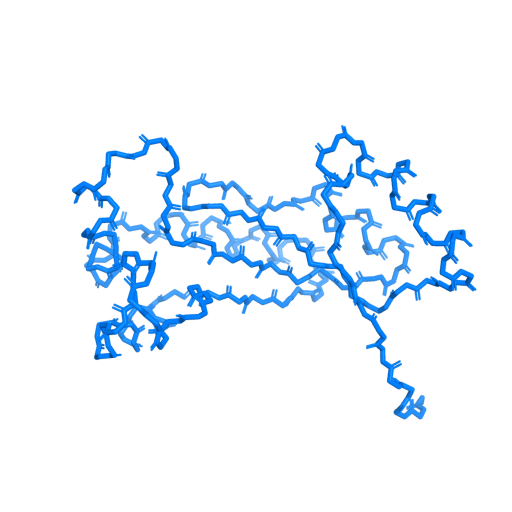M 827 O O . ALA A 1 100 ? -5.872 -6.034 -11.246 1.00 96.12 100 ALA A O 1
ATOM 828 N N . ARG A 1 101 ? -8.017 -5.763 -10.636 1.00 97.00 101 ARG A N 1
ATOM 829 C CA . ARG A 1 101 ? -8.575 -6.705 -11.615 1.00 97.00 101 ARG A CA 1
ATOM 830 C C . ARG A 1 101 ? -8.344 -6.220 -13.046 1.00 97.00 101 ARG A C 1
ATOM 832 O O . ARG A 1 101 ? -7.862 -6.992 -13.871 1.00 97.00 101 ARG A O 1
ATOM 839 N N . ASP A 1 102 ? -8.673 -4.964 -13.332 1.00 96.75 102 ASP A N 1
ATOM 840 C CA . ASP A 1 102 ? -8.619 -4.392 -14.683 1.00 96.75 102 ASP A CA 1
ATOM 841 C C . ASP A 1 102 ? -7.170 -4.256 -15.188 1.00 96.75 102 ASP A C 1
ATOM 843 O O . ASP A 1 102 ? -6.901 -4.423 -16.376 1.00 96.75 102 ASP A O 1
ATOM 847 N N . MET A 1 103 ? -6.217 -4.058 -14.271 1.00 95.25 103 MET A N 1
ATOM 848 C CA . MET A 1 103 ? -4.777 -4.084 -14.540 1.00 95.25 103 MET A CA 1
ATOM 849 C C . MET A 1 103 ? -4.326 -5.433 -15.148 1.00 95.25 103 MET A C 1
ATOM 851 O O . MET A 1 103 ? -3.410 -5.486 -15.978 1.00 95.25 103 MET A O 1
ATOM 855 N N . ASN A 1 104 ? -5.022 -6.528 -14.819 1.00 95.19 104 ASN A N 1
ATOM 856 C CA . ASN A 1 104 ? -4.812 -7.861 -15.387 1.00 95.19 104 ASN A CA 1
ATOM 857 C C . ASN A 1 104 ? -3.337 -8.308 -15.307 1.00 95.19 104 ASN A C 1
ATOM 859 O O . ASN A 1 104 ? -2.675 -8.616 -16.308 1.00 95.19 104 ASN A O 1
ATOM 863 N N . TYR A 1 105 ? -2.795 -8.253 -14.092 1.00 97.19 105 TYR A N 1
ATOM 864 C CA . TYR A 1 105 ? -1.500 -8.805 -13.708 1.00 97.19 105 TYR A CA 1
ATOM 865 C C . TYR A 1 105 ? -1.488 -9.035 -12.203 1.00 97.19 105 TYR A C 1
ATOM 867 O O . TYR A 1 105 ? -2.210 -8.381 -11.450 1.00 97.19 105 TYR A O 1
ATOM 875 N N . ARG A 1 106 ? -0.677 -9.987 -11.748 1.00 95.81 106 ARG A N 1
ATOM 876 C CA . ARG A 1 106 ? -0.639 -10.322 -10.327 1.00 95.81 106 ARG A CA 1
ATOM 877 C C . ARG A 1 106 ? 0.001 -9.183 -9.533 1.00 95.81 106 ARG A C 1
ATOM 879 O O . ARG A 1 106 ? 1.080 -8.704 -9.869 1.00 95.81 106 ARG A O 1
ATOM 886 N N . VAL A 1 107 ? -0.641 -8.826 -8.431 1.00 96.81 107 VAL A N 1
ATOM 887 C CA . VAL A 1 107 ? -0.067 -8.013 -7.357 1.00 96.81 107 VAL A CA 1
ATOM 888 C C . VAL A 1 107 ? -0.127 -8.807 -6.058 1.00 96.81 107 VAL A C 1
ATOM 890 O O . VAL A 1 107 ? -0.930 -9.732 -5.925 1.00 96.81 107 VAL A O 1
ATOM 893 N N . TYR A 1 108 ? 0.728 -8.461 -5.106 1.00 97.00 108 TYR A N 1
ATOM 894 C CA . TYR A 1 108 ? 0.697 -9.010 -3.754 1.00 97.00 108 TYR A CA 1
ATOM 895 C C . TYR A 1 108 ? 0.223 -7.916 -2.810 1.00 97.00 108 TYR A C 1
ATOM 897 O O . TYR A 1 108 ? 0.750 -6.810 -2.859 1.00 97.00 108 TYR A O 1
ATOM 905 N N . TYR A 1 109 ? -0.760 -8.210 -1.966 1.00 97.25 109 TYR A N 1
ATOM 906 C CA . TYR A 1 109 ? -1.345 -7.235 -1.050 1.00 97.25 109 TYR A CA 1
ATOM 907 C C . TYR A 1 109 ? -0.959 -7.567 0.391 1.00 97.25 109 TYR A C 1
ATOM 909 O O . TYR A 1 109 ? -1.238 -8.662 0.879 1.00 97.25 109 TYR A O 1
ATOM 917 N N . ARG A 1 110 ? -0.279 -6.633 1.061 1.00 97.19 110 ARG A N 1
ATOM 918 C CA . ARG A 1 110 ? 0.178 -6.745 2.448 1.00 97.19 110 ARG A CA 1
ATOM 919 C C . ARG A 1 110 ? -0.520 -5.677 3.286 1.00 97.19 110 ARG A C 1
ATOM 921 O O . ARG A 1 110 ? -0.000 -4.576 3.456 1.00 97.19 110 ARG A O 1
ATOM 928 N N . PHE A 1 111 ? -1.712 -6.017 3.769 1.00 97.25 111 PHE A N 1
ATOM 929 C CA . PHE A 1 111 ? -2.550 -5.158 4.605 1.00 97.25 111 PHE A CA 1
ATOM 930 C C . PHE A 1 111 ? -2.045 -5.073 6.045 1.00 97.25 111 PHE A C 1
ATOM 932 O O . PHE A 1 111 ? -1.808 -6.106 6.670 1.00 97.25 111 PHE A O 1
ATOM 939 N N . GLY A 1 112 ? -1.879 -3.850 6.562 1.00 96.50 112 GLY A N 1
ATOM 940 C CA . GLY A 1 112 ? -1.596 -3.589 7.974 1.00 96.50 112 GLY A CA 1
ATOM 941 C C . GLY A 1 112 ? -0.365 -4.329 8.488 1.00 96.50 112 GLY A C 1
ATOM 942 O O . GLY A 1 112 ? -0.458 -5.177 9.374 1.00 96.50 112 GLY A O 1
ATOM 943 N N . TYR A 1 113 ? 0.791 -4.044 7.893 1.00 96.19 113 TYR A N 1
ATOM 944 C CA . TYR A 1 113 ? 2.040 -4.708 8.253 1.00 96.19 113 TYR A CA 1
ATOM 945 C C . TYR A 1 113 ? 2.411 -4.512 9.731 1.00 96.19 113 TYR A C 1
ATOM 947 O O . TYR A 1 113 ? 2.005 -3.539 10.361 1.00 96.19 113 TYR A O 1
ATOM 955 N N . GLU A 1 114 ? 3.183 -5.459 10.280 1.00 96.50 114 GLU A N 1
ATOM 956 C CA . GLU A 1 114 ? 3.704 -5.401 11.659 1.00 96.50 114 GLU A CA 1
ATOM 957 C C . GLU A 1 114 ? 2.617 -5.258 12.742 1.00 96.50 114 GLU A C 1
ATOM 959 O O . GLU A 1 114 ? 2.825 -4.685 13.808 1.00 96.50 114 GLU A O 1
ATOM 964 N N . MET A 1 115 ? 1.440 -5.837 12.496 1.00 96.94 115 MET A N 1
ATOM 965 C CA . MET A 1 115 ? 0.275 -5.788 13.388 1.00 96.94 115 MET A CA 1
ATOM 966 C C . MET A 1 115 ? 0.486 -6.390 14.787 1.00 96.94 115 MET A C 1
ATOM 968 O O . MET A 1 115 ? -0.389 -6.290 15.646 1.00 96.94 115 MET A O 1
ATOM 972 N N . ASN A 1 116 ? 1.613 -7.058 15.020 1.00 96.56 116 ASN A N 1
ATOM 973 C CA . ASN A 1 116 ? 1.988 -7.629 16.309 1.00 96.56 116 ASN A CA 1
ATOM 974 C C . ASN A 1 116 ? 2.720 -6.642 17.236 1.00 96.56 116 ASN A C 1
ATOM 976 O O . ASN A 1 116 ? 3.045 -7.034 18.352 1.00 96.56 116 ASN A O 1
ATOM 980 N N . GLY A 1 117 ? 3.019 -5.425 16.774 1.00 96.44 117 GLY A N 1
ATOM 981 C CA . GLY A 1 117 ? 3.648 -4.365 17.563 1.00 96.44 117 GLY A CA 1
ATOM 982 C C . GLY A 1 117 ? 2.670 -3.300 18.052 1.00 96.44 117 GLY A C 1
ATOM 983 O O . GLY A 1 117 ? 1.532 -3.257 17.598 1.00 96.44 117 GLY A O 1
ATOM 984 N N . ASN A 1 118 ? 3.127 -2.404 18.931 1.00 96.00 118 ASN A N 1
ATOM 985 C CA . ASN A 1 118 ? 2.338 -1.295 19.490 1.00 96.00 118 ASN A CA 1
ATOM 986 C C . ASN A 1 118 ? 2.626 0.077 18.843 1.00 96.00 118 ASN A C 1
ATOM 988 O O . ASN A 1 118 ? 2.105 1.096 19.289 1.00 96.00 118 ASN A O 1
ATOM 992 N N . TRP A 1 119 ? 3.468 0.119 17.809 1.00 96.06 119 TRP A N 1
ATOM 993 C CA . TRP A 1 119 ? 3.908 1.353 17.145 1.00 96.06 119 TRP A CA 1
ATOM 994 C C . TRP A 1 119 ? 2.963 1.842 16.041 1.00 96.06 119 TRP A C 1
ATOM 996 O O . TRP A 1 119 ? 3.149 2.945 15.528 1.00 96.06 119 TRP A O 1
ATOM 1006 N N . PHE A 1 120 ? 1.949 1.050 15.682 1.00 97.06 120 PHE A N 1
ATOM 1007 C CA . PHE A 1 120 ? 0.941 1.427 14.695 1.00 97.06 120 PHE A CA 1
ATOM 1008 C C . PHE A 1 120 ? -0.474 1.443 15.283 1.00 97.06 120 PHE A C 1
ATOM 1010 O O . PHE A 1 120 ? -0.790 0.582 16.107 1.00 97.06 120 PHE A O 1
ATOM 1017 N N . PRO A 1 121 ? -1.373 2.317 14.786 1.00 96.25 121 PRO A N 1
ATOM 1018 C CA . PRO A 1 121 ? -2.763 2.388 15.243 1.00 96.25 121 PRO A CA 1
ATOM 1019 C C . PRO A 1 121 ? -3.567 1.095 15.062 1.00 96.25 121 PRO A C 1
ATOM 1021 O O . PRO A 1 121 ? -4.602 0.926 15.687 1.00 96.25 121 PRO A O 1
ATOM 1024 N N . TRP A 1 122 ? -3.138 0.163 14.206 1.00 96.94 122 TRP A N 1
ATOM 1025 C CA . TRP A 1 122 ? -3.770 -1.159 14.046 1.00 96.94 122 TRP A CA 1
ATOM 1026 C C . TRP A 1 122 ? -3.091 -2.271 14.861 1.00 96.94 122 TRP A C 1
ATOM 1028 O O . TRP A 1 122 ? -3.567 -3.411 14.872 1.00 96.94 122 TRP A O 1
ATOM 1038 N N . GLY A 1 123 ? -1.979 -1.948 15.518 1.00 97.12 123 GLY A N 1
ATOM 1039 C CA . GLY A 1 123 ? -1.123 -2.858 16.262 1.00 97.12 123 GLY A CA 1
ATOM 1040 C C . GLY A 1 123 ? -1.776 -3.431 17.520 1.00 97.12 123 GLY A C 1
ATOM 1041 O O . GLY A 1 123 ? -2.643 -2.804 18.121 1.00 97.12 123 GLY A O 1
ATOM 1042 N N . GLU A 1 124 ? -1.416 -4.663 17.887 1.00 96.44 124 GLU A N 1
ATOM 1043 C CA . GLU A 1 124 ? -1.918 -5.407 19.060 1.00 96.44 124 GLU A CA 1
ATOM 1044 C C . GLU A 1 124 ? -3.452 -5.624 19.119 1.00 96.44 124 GLU A C 1
ATOM 1046 O O . GLU A 1 124 ? -3.966 -6.302 20.011 1.00 96.44 124 GLU A O 1
ATOM 1051 N N . LYS A 1 125 ? -4.222 -5.183 18.114 1.00 96.25 125 LYS A N 1
ATOM 1052 C CA . LYS A 1 125 ? -5.686 -5.351 18.036 1.00 96.25 125 LYS A CA 1
ATOM 1053 C C . LYS A 1 125 ? -6.093 -6.677 17.367 1.00 96.25 125 LYS A C 1
ATOM 1055 O O . LYS A 1 125 ? -6.952 -6.698 16.488 1.00 96.25 125 LYS A O 1
ATOM 1060 N N . LYS A 1 126 ? -5.518 -7.813 17.792 1.00 96.81 126 LYS A N 1
ATOM 1061 C CA . LYS A 1 126 ? -5.604 -9.141 17.121 1.00 96.81 126 LYS A CA 1
ATOM 1062 C C . LYS A 1 126 ? -6.983 -9.509 16.548 1.00 96.81 126 LYS A C 1
ATOM 1064 O O . LYS A 1 126 ? -7.086 -9.850 15.374 1.00 96.81 126 LYS A O 1
ATOM 1069 N N . LYS A 1 127 ? -8.047 -9.485 17.365 1.00 98.00 127 LYS A N 1
ATOM 1070 C CA . LYS A 1 127 ? -9.402 -9.883 16.920 1.00 98.00 127 LYS A CA 1
ATOM 1071 C C . LYS A 1 127 ? -9.966 -8.927 15.866 1.00 98.00 127 LYS A C 1
ATOM 1073 O O . LYS A 1 127 ? -10.569 -9.372 14.890 1.00 98.00 127 LYS A O 1
ATOM 1078 N N . LEU A 1 128 ? -9.760 -7.628 16.072 1.00 98.00 128 LEU A N 1
ATOM 1079 C CA . LEU A 1 128 ? -10.235 -6.595 15.162 1.00 98.00 128 LEU A CA 1
ATOM 1080 C C . LEU A 1 128 ? -9.457 -6.644 13.844 1.00 98.00 128 LEU A C 1
ATOM 1082 O O . LEU A 1 128 ? -10.066 -6.611 12.785 1.00 98.00 128 LEU A O 1
ATOM 1086 N N . PHE A 1 129 ? -8.141 -6.852 13.912 1.00 98.19 129 PHE A N 1
ATOM 1087 C CA . PHE A 1 129 ? -7.283 -7.008 12.742 1.00 98.19 129 PHE A CA 1
ATOM 1088 C C . PHE A 1 129 ? -7.701 -8.192 11.869 1.00 98.19 129 PHE A C 1
ATOM 1090 O O . PHE A 1 129 ? -7.853 -8.042 10.663 1.00 98.19 129 PHE A O 1
ATOM 1097 N N . VAL A 1 130 ? -7.953 -9.363 12.469 1.00 98.31 130 VAL A N 1
ATOM 1098 C CA . VAL A 1 130 ? -8.444 -10.540 11.728 1.00 98.31 130 VAL A CA 1
ATOM 1099 C C . VAL A 1 130 ? -9.793 -10.260 11.064 1.00 98.31 130 VAL A C 1
ATOM 1101 O O . VAL A 1 130 ? -10.039 -10.740 9.961 1.00 98.31 130 VAL A O 1
ATOM 1104 N N . SER A 1 131 ? -10.667 -9.503 11.730 1.00 98.50 131 SER A N 1
ATOM 1105 C CA . SER A 1 131 ? -11.972 -9.136 11.172 1.00 98.50 131 SER A CA 1
ATOM 1106 C C . SER A 1 131 ? -11.813 -8.176 9.993 1.00 98.50 131 SER A C 1
ATOM 1108 O O . SER A 1 131 ? -12.413 -8.411 8.953 1.00 98.50 131 SER A O 1
ATOM 1110 N N . ALA A 1 132 ? -10.943 -7.169 10.120 1.00 98.25 132 ALA A N 1
ATOM 1111 C CA . ALA A 1 132 ? -10.634 -6.230 9.048 1.00 98.25 132 ALA A CA 1
ATOM 1112 C C . ALA A 1 132 ? -10.008 -6.948 7.843 1.00 98.25 132 ALA A C 1
ATOM 1114 O O . ALA A 1 132 ? -10.513 -6.809 6.741 1.00 98.25 132 ALA A O 1
ATOM 1115 N N . TRP A 1 133 ? -9.000 -7.802 8.057 1.00 97.62 133 TRP A N 1
ATOM 1116 C CA . TRP A 1 133 ? -8.347 -8.567 6.984 1.00 97.62 133 TRP A CA 1
ATOM 1117 C C . TRP A 1 133 ? -9.323 -9.448 6.191 1.00 97.62 133 TRP A C 1
ATOM 1119 O O . TRP A 1 133 ? -9.162 -9.632 4.993 1.00 97.62 133 TRP A O 1
ATOM 1129 N N . LYS A 1 134 ? -10.317 -10.049 6.857 1.00 98.12 134 LYS A N 1
ATOM 1130 C CA . LYS A 1 134 ? -11.344 -10.858 6.176 1.00 98.12 134 LYS A CA 1
ATOM 1131 C C . LYS A 1 134 ? -12.344 -10.016 5.388 1.00 98.12 134 LYS A C 1
ATOM 1133 O O . LYS A 1 134 ? -13.009 -10.559 4.511 1.00 98.12 134 LYS A O 1
ATOM 1138 N N . HIS A 1 135 ? -12.517 -8.760 5.788 1.00 97.62 135 HIS A N 1
ATOM 1139 C CA . HIS A 1 135 ? -13.486 -7.834 5.217 1.00 97.62 135 HIS A CA 1
ATOM 1140 C C . HIS A 1 135 ? -12.950 -7.155 3.953 1.00 97.62 135 HIS A C 1
ATOM 1142 O O . HIS A 1 135 ? -13.703 -6.965 3.002 1.00 97.62 135 HIS A O 1
ATOM 1148 N N . THR A 1 136 ? -11.660 -6.807 3.955 1.00 93.31 136 THR A N 1
ATOM 1149 C CA . THR A 1 136 ? -10.932 -6.238 2.808 1.00 93.31 136 THR A CA 1
ATOM 1150 C C . THR A 1 136 ? -10.692 -7.253 1.701 1.00 93.31 136 THR A C 1
ATOM 1152 O O . THR A 1 136 ? -10.873 -6.886 0.520 1.00 93.31 136 THR A O 1
#

Foldseek 3Di:
DPPDPFDEDEDPVCVVPNPVVQVVVCVVVVHRGQEYEDEDEQPDAQPLVNQLSCVVVNHAYEYAYHDADPVDDPVVQLCSLVCLLVCVCVVVVVRRVVSCVVSPDDYHYHYHPPQCDPPGSNHPVVVSNVSSVVSD

Sequence (136 aa):
MTNAQRFGFFSSKLWKNYEVSLAEEIDVFGATPGYILWYLQMGDDFPLKIAEHNKKLGIYTVINQDIKSDQLSPSQNEVLLKEIVEGKWDDYFRKFARQARDMNYRVYYRFGYEMNGNWFPWGEKKKLFVSAWKHT

Secondary structure (DSSP, 8-state):
-------EE--GGGGT-HHHHHHHHHHHHTS--SEEEEEE-TTPPP-HHHHHHHHHTTPEEEEEE-S--TTS-HHHHHHHHHHHHTTTTHHHHHHHHHHHHHHTS-EEEEESTTTTSSSSTTTT-HHHHHHHHHH-

pLDDT: mean 95.02, std 8.71, range [44.91, 98.62]

Radius of gyration: 16.25 Å; chains: 1; bounding box: 41×37×38 Å